Protein AF-A0A662V610-F1 (afdb_monomer)

Solvent-accessible surface area (backbone atoms only — not comparable to full-atom values): 4831 Å² total; per-residue (Å²): 122,44,66,41,91,83,80,89,72,59,67,76,57,50,47,38,34,76,74,68,67,42,55,65,63,59,55,49,19,67,74,73,74,50,75,64,42,74,78,76,29,23,72,54,14,65,79,49,72,69,74,42,40,45,62,60,40,48,51,45,13,51,54,48,42,39,46,58,67,76,42,38,71,73,60,56,63,73,73,80,122

Radius of gyration: 17.28 Å; Cα contacts (8 Å, |Δi|>4): 71; chains: 1; bounding box: 46×23×42 Å

Secondary structure (DSSP, 8-state):
---PPP-PPPHHHHHHHHHH---HHHHHHHHHT-S-TTTTTHHHHHHTTTSS-HHHHHHHHHHHHHHHHHTHHHHHGGG--

Foldseek 3Di:
DFFFDDDDDPVVLVCCCPVVVDDSQVVQCVVVVHDPVVVVFHPVCVVVVNPHGPVNRVVRRVVRVCVCVVVVVVNVVVPPD

Sequence (81 aa):
YGLSPAFQIPPSFVNKVLNEGIELEVVVDNYFGTKNIGIKGGFISILTKNRITREELTELAVAMALIPRIWRKLYQSAKHG

Nearest PDB structures (foldseek):
  1u14-assembly1_A  TM=9.466E-01  e=2.494E-03  Salmonella enterica subsp. enterica serovar Typhimurium
  1u5w-assembly1_B  TM=9.295E-01  e=6.400E-03  Escherichia coli
  1zwy-assembly2_D  TM=8.467E-01  e=1.535E-02  Vibrio cholerae
  1zwy-assembly3_B  TM=8.331E-01  e=1.342E-02  Vibrio cholerae

Mean predicted aligned error: 4.54 Å

pLDDT: mean 92.41, std 9.9, range [50.56, 98.31]

Structure (mmCIF, N/CA/C/O backbone):
data_AF-A0A662V610-F1
#
_entry.id   AF-A0A662V610-F1
#
loop_
_atom_site.group_PDB
_atom_site.id
_atom_site.type_symbol
_atom_site.label_atom_id
_atom_site.label_alt_id
_atom_site.label_comp_id
_atom_site.label_asym_id
_atom_site.label_entity_id
_atom_site.label_seq_id
_atom_site.pdbx_PDB_ins_code
_atom_site.Cartn_x
_atom_site.Cartn_y
_atom_site.Cartn_z
_atom_site.occupancy
_atom_site.B_iso_or_equiv
_atom_site.auth_seq_id
_atom_site.auth_comp_id
_atom_site.auth_asym_id
_atom_site.auth_atom_id
_atom_site.pdbx_PDB_model_num
ATOM 1 N N . TYR A 1 1 ? 13.320 1.374 -8.122 1.00 90.38 1 TYR A N 1
ATOM 2 C CA . TYR A 1 1 ? 12.085 0.886 -7.475 1.00 90.38 1 TYR A CA 1
ATOM 3 C C . TYR A 1 1 ? 10.906 1.586 -8.134 1.00 90.38 1 TYR A C 1
ATOM 5 O O . TYR A 1 1 ? 11.133 2.516 -8.898 1.00 90.38 1 TYR A O 1
ATOM 13 N N . GLY A 1 2 ? 9.687 1.120 -7.892 1.00 96.88 2 GLY A N 1
ATOM 14 C CA . GLY A 1 2 ? 8.461 1.758 -8.359 1.00 96.88 2 GLY A CA 1
ATOM 15 C C . GLY A 1 2 ? 7.449 1.761 -7.226 1.00 96.88 2 GLY A C 1
ATOM 16 O O . GLY A 1 2 ? 7.486 0.877 -6.370 1.00 96.88 2 GLY A O 1
ATOM 17 N N . LEU A 1 3 ? 6.610 2.787 -7.190 1.00 97.25 3 LEU A N 1
ATOM 18 C CA . LEU A 1 3 ? 5.553 2.942 -6.199 1.00 97.25 3 LEU A CA 1
ATOM 19 C C . LEU A 1 3 ? 4.216 2.984 -6.930 1.00 97.25 3 LEU A C 1
ATOM 21 O O . LEU A 1 3 ? 4.127 3.523 -8.034 1.00 97.25 3 LEU A O 1
ATOM 25 N N . SER A 1 4 ? 3.190 2.415 -6.309 1.00 96.94 4 SER A N 1
ATOM 26 C CA . SER A 1 4 ? 1.809 2.626 -6.726 1.00 96.94 4 SER A CA 1
ATOM 27 C C . SER A 1 4 ? 1.339 4.020 -6.294 1.00 96.94 4 SER A C 1
ATOM 29 O O . SER A 1 4 ? 1.986 4.654 -5.452 1.00 96.94 4 SER A O 1
ATOM 31 N N . PRO A 1 5 ? 0.181 4.492 -6.786 1.00 96.31 5 PRO A N 1
ATOM 32 C CA . PRO A 1 5 ? -0.515 5.611 -6.166 1.00 96.31 5 PRO A CA 1
ATOM 33 C C . PRO A 1 5 ? -0.682 5.400 -4.654 1.00 96.31 5 PRO A C 1
ATOM 35 O O . PRO A 1 5 ? -1.000 4.296 -4.201 1.00 96.31 5 PRO A O 1
ATOM 38 N N . ALA A 1 6 ? -0.452 6.462 -3.884 1.00 95.88 6 ALA A N 1
ATOM 39 C CA . ALA A 1 6 ? -0.689 6.480 -2.446 1.00 95.88 6 ALA A CA 1
ATOM 40 C C . ALA A 1 6 ? -2.143 6.869 -2.143 1.00 95.88 6 ALA A C 1
ATOM 42 O O . ALA A 1 6 ? -2.791 7.563 -2.926 1.00 95.88 6 ALA A O 1
ATOM 43 N N . PHE A 1 7 ? -2.643 6.459 -0.979 1.00 95.06 7 PHE A N 1
ATOM 44 C CA . PHE A 1 7 ? -3.965 6.833 -0.482 1.00 95.06 7 PHE A CA 1
ATOM 45 C C . PHE A 1 7 ? -3.905 7.126 1.018 1.00 95.06 7 PHE A C 1
ATOM 47 O O . PHE A 1 7 ? -3.031 6.626 1.727 1.00 95.06 7 PHE A O 1
ATOM 54 N N . GLN A 1 8 ? -4.828 7.957 1.500 1.00 96.25 8 GLN A N 1
ATOM 55 C CA . GLN A 1 8 ? -4.914 8.281 2.921 1.00 96.25 8 GLN A CA 1
ATOM 56 C C . GLN A 1 8 ? -5.649 7.180 3.687 1.00 96.25 8 GLN A C 1
ATOM 58 O O . GLN A 1 8 ? -6.709 6.712 3.272 1.00 96.25 8 GLN A O 1
ATOM 63 N N . ILE A 1 9 ? -5.089 6.799 4.833 1.00 96.62 9 ILE A N 1
ATOM 64 C CA . ILE A 1 9 ? -5.707 5.878 5.789 1.00 96.62 9 ILE A CA 1
ATOM 65 C C . ILE A 1 9 ? -6.479 6.712 6.825 1.00 96.62 9 ILE A C 1
ATOM 67 O O . ILE A 1 9 ? -5.967 7.749 7.256 1.00 96.62 9 ILE A O 1
ATOM 71 N N . PRO A 1 10 ? -7.679 6.281 7.263 1.00 96.88 10 PRO A N 1
ATOM 72 C CA . PRO A 1 10 ? -8.413 6.955 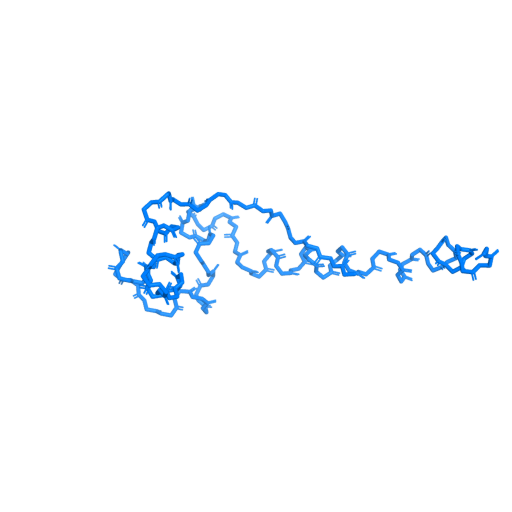8.331 1.00 96.88 10 PRO A CA 1
ATOM 73 C C . PRO A 1 10 ? -7.545 7.192 9.583 1.00 96.88 10 PRO A C 1
ATOM 75 O O . PRO A 1 10 ? -6.887 6.253 10.039 1.00 96.88 10 PRO A O 1
ATOM 78 N N . PRO A 1 11 ? -7.560 8.396 10.193 1.00 97.56 11 PRO A N 1
ATOM 79 C CA . PRO A 1 11 ? -6.698 8.713 11.337 1.00 97.56 11 PRO A CA 1
ATOM 80 C C . PRO A 1 11 ? -6.844 7.750 12.520 1.00 97.56 11 PRO A C 1
ATOM 82 O O . PRO A 1 11 ? -5.858 7.408 13.169 1.00 97.56 11 PRO A O 1
ATOM 85 N N . SER A 1 12 ? -8.058 7.252 12.771 1.00 97.56 12 SER A N 1
ATOM 86 C CA . SER 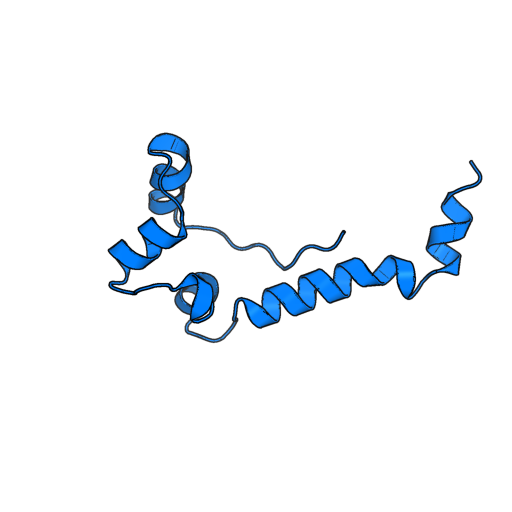A 1 12 ? -8.314 6.256 13.816 1.00 97.56 12 SER A CA 1
ATOM 87 C C . SER A 1 12 ? -7.571 4.939 13.574 1.00 97.56 12 SER A C 1
ATOM 89 O O . SER A 1 12 ? -7.149 4.292 14.528 1.00 97.56 12 SER A O 1
ATOM 91 N N . PHE A 1 13 ? -7.366 4.548 12.314 1.00 97.81 13 PHE A N 1
ATOM 92 C CA . PHE A 1 13 ? -6.644 3.328 11.956 1.00 97.81 13 PHE A CA 1
ATOM 93 C C . PHE A 1 13 ? -5.138 3.573 12.041 1.00 97.81 13 PHE A C 1
ATOM 95 O O . PHE A 1 13 ? -4.413 2.735 12.565 1.00 97.81 13 PHE A O 1
ATOM 102 N N . VAL A 1 14 ? -4.674 4.752 11.607 1.00 97.69 14 VAL A N 1
ATOM 103 C CA . VAL A 1 14 ? -3.275 5.177 11.771 1.00 97.69 14 VAL A CA 1
ATOM 104 C C . VAL A 1 14 ? -2.870 5.161 13.245 1.00 97.69 14 VAL A C 1
ATOM 106 O O . VAL A 1 14 ? -1.814 4.632 13.572 1.00 97.69 14 VAL A O 1
ATOM 109 N N . ASN A 1 15 ? -3.723 5.666 14.143 1.00 98.00 15 ASN A N 1
ATOM 110 C CA . ASN A 1 15 ? -3.475 5.629 15.585 1.00 98.00 15 ASN A CA 1
ATOM 111 C C . ASN A 1 15 ? -3.262 4.194 16.092 1.00 98.00 15 ASN A C 1
ATOM 113 O O . ASN A 1 15 ? -2.318 3.944 16.832 1.00 98.00 15 ASN A O 1
ATOM 117 N N . LYS A 1 16 ? -4.093 3.243 15.651 1.00 98.06 16 LYS A N 1
ATOM 118 C CA . LYS A 1 16 ? -3.947 1.824 16.013 1.00 98.06 16 LYS A CA 1
ATOM 119 C C . LYS A 1 16 ? -2.638 1.220 15.510 1.00 98.06 16 LYS A C 1
ATOM 121 O O . LYS A 1 16 ? -1.983 0.480 16.234 1.00 98.06 16 LYS A O 1
ATOM 126 N N . VAL A 1 17 ? -2.234 1.565 14.292 1.00 97.62 17 VAL A N 1
ATOM 127 C CA . VAL A 1 17 ? -0.982 1.062 13.716 1.00 97.62 17 VAL A CA 1
ATOM 128 C C . VAL A 1 17 ? 0.232 1.640 14.441 1.00 97.62 17 VAL A C 1
ATOM 130 O O . VAL A 1 17 ? 1.112 0.893 14.853 1.00 97.62 17 VAL A O 1
ATOM 133 N N . LEU A 1 18 ? 0.285 2.961 14.612 1.00 97.50 18 LEU A N 1
ATOM 134 C CA . LEU A 1 18 ? 1.475 3.639 15.127 1.00 97.50 18 LEU A CA 1
ATOM 135 C C . LEU A 1 18 ? 1.608 3.554 16.650 1.00 97.50 18 LEU A C 1
ATOM 137 O O . LEU A 1 18 ? 2.721 3.409 17.144 1.00 97.50 18 LEU A O 1
ATOM 141 N N . ASN A 1 19 ? 0.496 3.641 17.384 1.00 97.75 19 ASN A N 1
ATOM 142 C CA . ASN A 1 19 ? 0.520 3.745 18.846 1.00 97.75 19 ASN A CA 1
ATOM 143 C C . ASN A 1 19 ? 0.212 2.416 19.543 1.00 97.75 19 ASN A C 1
ATOM 145 O O . ASN A 1 19 ? 0.699 2.189 20.645 1.00 97.75 19 ASN A O 1
ATOM 149 N N . GLU A 1 20 ? -0.583 1.539 18.921 1.00 97.06 20 GLU A N 1
ATOM 150 C CA . GLU A 1 20 ? -0.925 0.220 19.482 1.00 97.06 20 GLU A CA 1
ATOM 151 C C . GLU A 1 20 ? -0.124 -0.919 18.815 1.00 97.06 20 GLU A C 1
ATOM 153 O O . GLU A 1 20 ? -0.178 -2.054 19.281 1.00 97.06 20 GLU A O 1
ATOM 158 N N . GLY A 1 21 ? 0.626 -0.641 17.737 1.00 97.06 21 GLY A N 1
ATOM 159 C CA . GLY A 1 21 ? 1.419 -1.643 17.014 1.00 97.06 21 GLY A CA 1
ATOM 160 C C . GLY A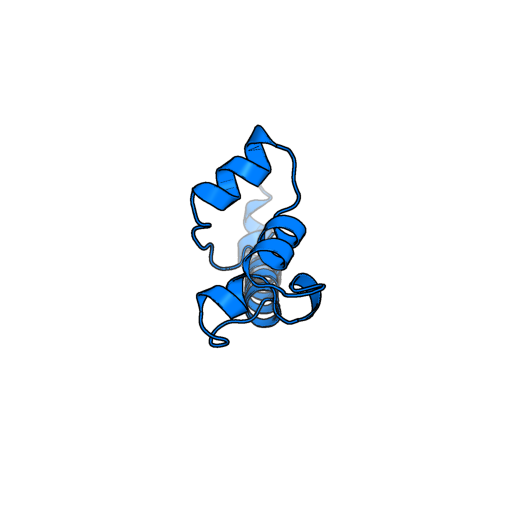 1 21 ? 0.580 -2.694 16.279 1.00 97.06 21 GLY A C 1
ATOM 161 O O . GLY A 1 21 ? 1.092 -3.756 15.931 1.00 97.06 21 GLY A O 1
ATOM 162 N N . ILE A 1 22 ? -0.712 -2.430 16.065 1.00 97.25 22 ILE A N 1
ATOM 163 C CA . ILE A 1 22 ? -1.635 -3.379 15.436 1.00 97.25 22 ILE A CA 1
ATOM 164 C C . ILE A 1 22 ? -1.479 -3.300 13.919 1.00 97.25 22 ILE A C 1
ATOM 166 O O . ILE A 1 22 ? -1.544 -2.219 13.335 1.00 97.25 22 ILE A O 1
ATOM 170 N N . GLU A 1 23 ? -1.333 -4.445 13.256 1.00 95.62 23 GLU A 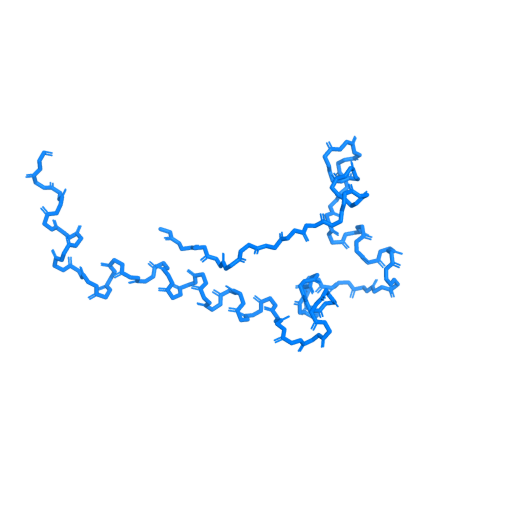N 1
ATOM 171 C CA . GLU A 1 23 ? -1.269 -4.486 11.796 1.00 95.62 23 GLU A CA 1
ATOM 172 C C . GLU A 1 23 ? -2.528 -3.888 11.153 1.00 95.62 23 GLU A C 1
ATOM 174 O O . GLU A 1 23 ? -3.656 -4.170 11.562 1.00 95.62 23 GLU A O 1
ATOM 179 N N . LEU A 1 24 ? -2.344 -3.093 10.093 1.00 94.94 24 LEU A N 1
ATOM 180 C CA . LEU A 1 24 ? -3.457 -2.438 9.401 1.00 94.94 24 LEU A CA 1
ATOM 181 C C . LEU A 1 24 ? -4.507 -3.446 8.908 1.00 94.94 24 LEU A C 1
ATOM 183 O O . LEU A 1 24 ? -5.696 -3.155 8.973 1.00 94.94 24 LEU A O 1
ATOM 187 N N . GLU A 1 25 ? -4.086 -4.628 8.448 1.00 94.12 25 GLU A N 1
ATOM 188 C CA . GLU A 1 25 ? -5.005 -5.691 8.025 1.00 94.12 25 GLU A CA 1
ATOM 189 C C . GLU A 1 25 ? -5.928 -6.134 9.167 1.00 94.12 25 GLU A C 1
ATOM 191 O O . GLU A 1 25 ? -7.139 -6.198 8.971 1.00 94.12 25 GLU A O 1
ATOM 196 N N . VAL A 1 26 ? -5.388 -6.316 10.376 1.00 95.69 26 VAL A N 1
ATOM 197 C CA . VAL A 1 26 ? -6.166 -6.665 11.575 1.00 95.69 26 VAL A CA 1
ATOM 198 C C . VAL A 1 26 ? -7.149 -5.551 11.938 1.00 95.69 26 VAL A C 1
ATOM 200 O O . VAL A 1 26 ? -8.303 -5.824 12.267 1.00 95.69 26 VAL A O 1
ATOM 203 N N . VAL A 1 27 ? -6.728 -4.285 11.856 1.00 96.81 27 VAL A N 1
ATOM 204 C CA . VAL A 1 27 ? -7.617 -3.139 12.117 1.00 96.81 27 VAL A CA 1
ATOM 205 C C . VAL A 1 27 ? -8.787 -3.112 11.130 1.00 96.81 27 VAL A C 1
ATOM 207 O O . VAL A 1 27 ? -9.933 -2.922 11.540 1.00 96.81 27 VAL A O 1
ATOM 210 N N . VAL A 1 28 ? -8.507 -3.312 9.841 1.00 96.12 28 VAL A N 1
ATOM 211 C CA . VAL A 1 28 ? -9.515 -3.297 8.773 1.00 96.12 28 VAL A CA 1
ATOM 212 C C . VAL A 1 28 ? -10.477 -4.474 8.921 1.00 96.12 28 VAL A C 1
ATOM 214 O O . VAL A 1 28 ? -11.688 -4.258 8.890 1.00 96.12 28 VAL A O 1
ATOM 217 N N . ASP A 1 29 ? -9.963 -5.686 9.139 1.00 95.69 29 ASP A N 1
ATOM 218 C CA . ASP A 1 29 ? -10.782 -6.889 9.313 1.00 95.69 29 ASP A CA 1
ATOM 219 C C . ASP A 1 29 ? -11.727 -6.762 10.512 1.00 95.69 29 ASP A C 1
ATOM 221 O O . ASP A 1 29 ? -12.926 -7.017 10.381 1.00 95.69 29 ASP A O 1
ATOM 225 N N . ASN A 1 30 ? -11.231 -6.257 11.645 1.00 95.62 30 ASN A N 1
ATOM 226 C CA . ASN A 1 30 ? -12.054 -6.019 12.831 1.00 95.62 30 ASN A CA 1
ATOM 227 C C . ASN A 1 30 ? -13.131 -4.948 12.603 1.00 95.62 30 ASN A C 1
ATOM 229 O O . ASN A 1 30 ? -14.248 -5.093 13.094 1.00 95.62 30 ASN A O 1
ATOM 233 N N . TYR A 1 31 ? -12.815 -3.869 11.879 1.00 96.50 31 TYR A N 1
ATOM 234 C CA . TYR A 1 31 ? -13.757 -2.767 11.665 1.00 96.50 31 TYR A CA 1
ATOM 235 C C . TYR A 1 31 ? -14.858 -3.112 10.654 1.00 96.50 31 TYR A C 1
ATOM 237 O O . TYR A 1 31 ? -16.019 -2.771 10.867 1.00 96.50 31 TYR A O 1
ATOM 245 N N . PHE A 1 32 ? -14.508 -3.779 9.551 1.00 94.62 32 PHE A N 1
ATOM 246 C CA . PHE A 1 32 ? -15.448 -4.099 8.470 1.00 94.62 32 PHE A CA 1
ATOM 247 C C . PHE A 1 32 ? -16.068 -5.498 8.586 1.00 94.62 32 PHE A C 1
ATOM 249 O O . PHE A 1 32 ? -16.872 -5.875 7.734 1.00 94.62 32 PHE A O 1
ATOM 256 N N . GLY A 1 33 ? -15.708 -6.277 9.612 1.00 94.12 33 GLY A N 1
ATOM 257 C CA . GLY A 1 33 ? -16.155 -7.665 9.756 1.00 94.12 33 GLY A CA 1
ATOM 258 C C . GLY A 1 33 ? -15.639 -8.569 8.633 1.00 94.12 33 GLY A C 1
ATOM 259 O O . GLY A 1 33 ? -16.302 -9.537 8.256 1.00 94.12 33 GLY A O 1
ATOM 260 N N . THR A 1 34 ? -14.486 -8.233 8.051 1.00 91.69 34 THR A N 1
ATOM 261 C CA . THR A 1 34 ? -13.857 -9.025 6.992 1.00 91.69 34 THR A CA 1
ATOM 262 C C . THR A 1 34 ? -12.845 -10.007 7.572 1.00 91.69 34 THR A C 1
ATOM 264 O O . THR A 1 34 ? -12.546 -10.011 8.762 1.00 91.69 34 THR A O 1
ATOM 267 N N . LYS A 1 35 ? -12.352 -10.906 6.719 1.00 89.25 35 LYS A N 1
ATOM 268 C CA . LYS A 1 35 ? -11.276 -11.836 7.064 1.00 89.25 35 LYS A CA 1
ATOM 269 C C . LYS A 1 35 ? -10.321 -11.955 5.892 1.00 89.25 35 LYS A C 1
ATOM 271 O O . LYS A 1 35 ? -10.779 -12.307 4.793 1.00 89.25 35 LYS A O 1
ATOM 276 N N . ASN A 1 36 ? -9.039 -11.736 6.157 1.00 86.88 36 ASN A N 1
ATOM 277 C CA . ASN A 1 36 ? -7.935 -11.751 5.204 1.00 86.88 36 ASN A CA 1
ATOM 278 C C . ASN A 1 36 ? -8.178 -10.781 4.041 1.00 86.88 36 ASN A C 1
ATOM 280 O O . ASN A 1 36 ? -8.062 -11.161 2.866 1.00 86.88 36 ASN A O 1
ATOM 284 N N . ILE A 1 37 ? -8.588 -9.542 4.338 1.00 87.06 37 ILE A N 1
ATOM 285 C CA . ILE A 1 37 ? -8.834 -8.537 3.295 1.00 87.06 37 ILE A CA 1
ATOM 286 C C . ILE A 1 37 ? -7.592 -8.294 2.431 1.00 87.06 37 ILE A C 1
ATOM 288 O O . ILE A 1 37 ? -7.728 -7.978 1.250 1.00 87.06 37 ILE A O 1
ATOM 292 N N . GLY A 1 38 ? -6.385 -8.518 2.961 1.00 77.81 38 GLY A N 1
ATOM 293 C CA . GLY A 1 38 ? -5.130 -8.421 2.223 1.00 77.81 38 GLY A CA 1
ATOM 294 C C . GLY A 1 38 ? -5.068 -9.328 0.991 1.00 77.81 38 GLY A C 1
ATOM 295 O O . GLY A 1 38 ? -4.434 -8.938 0.007 1.00 77.81 38 GLY A O 1
ATOM 296 N N . ILE A 1 39 ? -5.761 -10.476 1.021 1.00 79.81 39 ILE A N 1
ATOM 297 C CA . ILE A 1 39 ? -5.881 -11.445 -0.086 1.00 79.81 39 ILE A CA 1
ATOM 298 C C . ILE A 1 39 ? -7.101 -11.133 -0.971 1.00 79.81 39 ILE A C 1
ATOM 300 O O . ILE A 1 39 ? -7.087 -11.401 -2.167 1.00 79.81 39 ILE A O 1
ATOM 304 N N . LYS A 1 40 ? -8.151 -10.521 -0.413 1.00 78.25 40 LYS A N 1
ATOM 305 C CA . LYS A 1 40 ? -9.437 -10.273 -1.094 1.00 78.25 40 LYS A CA 1
ATOM 306 C C . LYS A 1 40 ? -9.522 -8.936 -1.845 1.00 78.25 40 LYS A C 1
ATOM 308 O O . LYS A 1 40 ? -10.617 -8.447 -2.093 1.00 78.25 40 LYS A O 1
ATOM 313 N N . GLY A 1 41 ? -8.385 -8.335 -2.194 1.00 83.94 41 GLY A N 1
ATOM 314 C CA . GLY A 1 41 ? -8.321 -7.051 -2.909 1.00 83.94 41 GLY A CA 1
ATOM 315 C C . GLY A 1 41 ? -7.731 -5.895 -2.097 1.00 83.94 41 GLY A C 1
ATOM 316 O O . GLY A 1 41 ? -7.501 -4.819 -2.647 1.00 83.94 41 GLY A O 1
ATOM 317 N N . GLY A 1 42 ? -7.413 -6.116 -0.820 1.00 92.88 42 GLY A N 1
ATOM 318 C CA . GLY A 1 42 ? -6.769 -5.153 0.071 1.00 92.88 42 GLY A CA 1
ATOM 319 C C . GLY A 1 42 ? -7.702 -4.045 0.556 1.00 92.88 42 GLY A C 1
ATOM 320 O O . GLY A 1 42 ? -8.796 -3.844 0.035 1.00 92.88 42 GLY A O 1
ATOM 321 N N . PHE A 1 43 ? -7.248 -3.276 1.545 1.00 95.69 43 PHE A N 1
ATOM 322 C CA . PHE A 1 43 ? -8.029 -2.177 2.124 1.00 95.69 43 PHE A CA 1
ATOM 323 C C . PHE A 1 43 ? -8.495 -1.143 1.078 1.00 95.69 43 PHE A C 1
ATOM 325 O O . PHE A 1 43 ? -9.593 -0.599 1.186 1.00 95.69 43 PHE A O 1
ATOM 332 N N . ILE A 1 44 ? -7.707 -0.932 0.017 1.00 95.81 44 ILE A N 1
ATOM 333 C CA . ILE A 1 44 ? -8.066 -0.030 -1.085 1.00 95.81 44 ILE A CA 1
ATOM 334 C C . ILE A 1 44 ? -9.367 -0.440 -1.793 1.00 95.81 44 ILE A C 1
ATOM 336 O O . ILE A 1 44 ? -10.151 0.433 -2.167 1.00 95.81 44 ILE A O 1
ATOM 340 N N . SER A 1 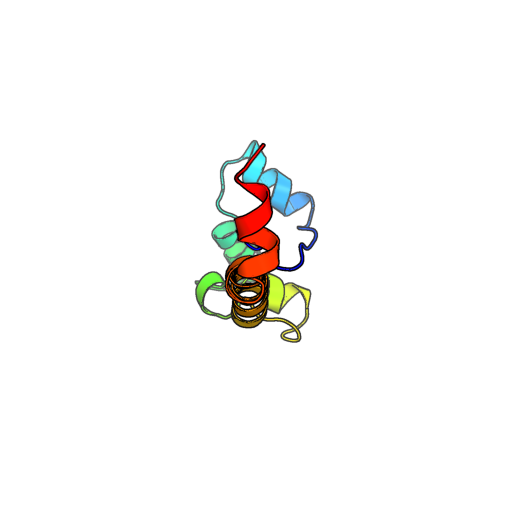45 ? -9.646 -1.743 -1.914 1.00 95.19 45 SER A N 1
ATOM 341 C CA . SER A 1 45 ? -10.892 -2.229 -2.520 1.00 95.19 45 SER A CA 1
ATOM 342 C C . SER A 1 45 ? -12.116 -1.803 -1.712 1.00 95.19 45 SER A C 1
ATOM 344 O O . SER A 1 45 ? -13.103 -1.351 -2.285 1.00 95.19 45 SER A O 1
ATOM 346 N N . ILE A 1 46 ? -12.025 -1.799 -0.380 1.00 94.88 46 ILE A N 1
ATOM 347 C CA . ILE A 1 46 ? -13.094 -1.299 0.491 1.00 94.88 46 ILE A CA 1
ATOM 348 C C . ILE A 1 46 ? -13.267 0.211 0.301 1.00 94.88 46 ILE A C 1
ATOM 350 O O . ILE A 1 46 ? -14.370 0.676 0.006 1.00 94.88 46 ILE A O 1
ATOM 354 N N . LEU A 1 47 ? -12.179 0.981 0.424 1.00 95.75 47 LEU A N 1
ATOM 355 C CA . LEU A 1 47 ? -12.223 2.448 0.356 1.00 95.75 47 LEU A CA 1
ATOM 356 C C . LEU A 1 47 ? -12.752 2.967 -0.985 1.00 95.75 47 LEU A C 1
ATOM 358 O O . LEU A 1 47 ? -13.413 4.002 -1.037 1.00 95.75 47 LEU A O 1
ATOM 362 N N . THR A 1 48 ? -12.484 2.238 -2.066 1.00 95.75 48 THR A N 1
ATOM 363 C CA . THR A 1 48 ? -1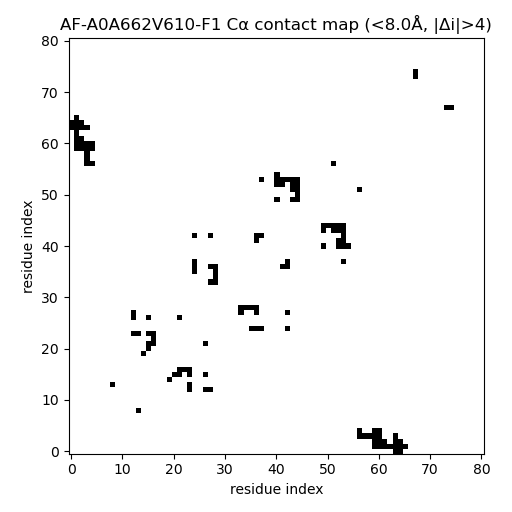2.887 2.617 -3.423 1.00 95.75 48 THR A CA 1
ATOM 364 C C . THR A 1 48 ? -14.157 1.920 -3.900 1.00 95.75 48 THR A C 1
ATOM 366 O O . THR A 1 48 ? -14.538 2.102 -5.052 1.00 95.75 48 THR A O 1
ATOM 369 N N . LYS A 1 49 ? -14.841 1.140 -3.050 1.00 95.06 49 LYS A N 1
ATOM 370 C CA . LYS A 1 49 ? -16.027 0.346 -3.429 1.00 95.06 49 LYS A CA 1
ATOM 371 C C . LYS A 1 49 ? -15.754 -0.571 -4.634 1.00 95.06 49 LYS A C 1
ATOM 373 O O . LYS A 1 49 ? -16.500 -0.563 -5.613 1.00 95.06 49 LYS A O 1
ATOM 378 N N . ASN A 1 50 ? -14.669 -1.338 -4.556 1.00 93.25 50 ASN A N 1
ATOM 379 C CA . ASN A 1 50 ? -14.164 -2.280 -5.561 1.00 93.25 50 ASN A CA 1
ATOM 380 C C . ASN A 1 50 ? -13.829 -1.646 -6.922 1.00 93.25 50 ASN A C 1
ATOM 382 O O . ASN A 1 50 ? -13.839 -2.335 -7.937 1.00 93.25 50 ASN A O 1
ATOM 386 N N . ARG A 1 51 ? -13.551 -0.335 -6.964 1.00 95.94 51 ARG A N 1
ATOM 387 C CA . ARG A 1 51 ? -13.106 0.354 -8.188 1.00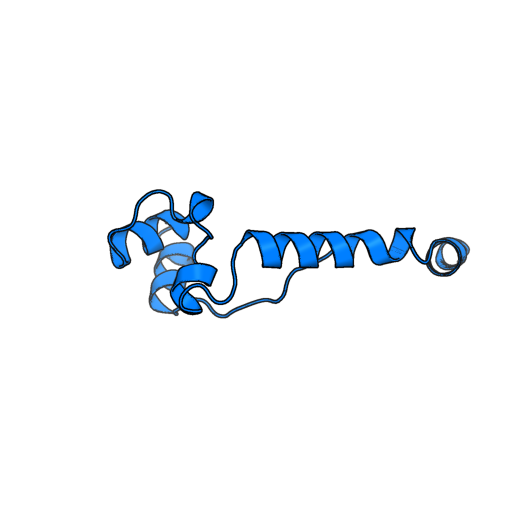 95.94 51 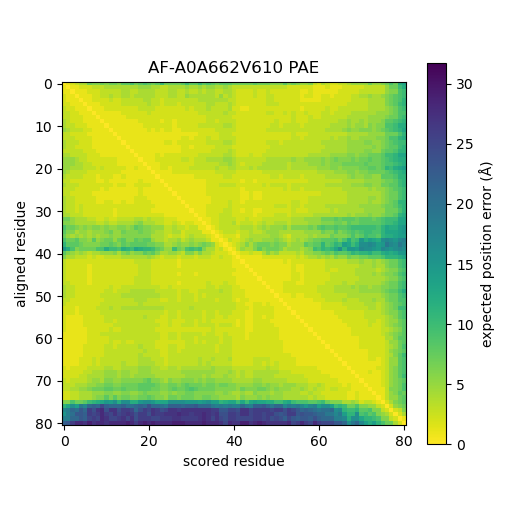ARG A CA 1
ATOM 388 C C . ARG A 1 51 ? -11.600 0.278 -8.405 1.00 95.94 51 ARG A C 1
ATOM 390 O O . ARG A 1 51 ? -11.169 0.465 -9.532 1.00 95.94 51 ARG A O 1
ATOM 397 N N . ILE A 1 52 ? -10.836 0.066 -7.335 1.00 95.38 52 ILE A N 1
ATOM 398 C CA . ILE A 1 52 ? -9.390 -0.147 -7.368 1.00 95.38 52 ILE A CA 1
ATOM 399 C C . ILE A 1 52 ? -9.057 -1.309 -6.435 1.00 95.38 52 ILE A C 1
ATOM 401 O O . ILE A 1 52 ? -9.499 -1.354 -5.286 1.00 95.38 52 ILE A O 1
ATOM 405 N N . THR A 1 53 ? -8.238 -2.230 -6.913 1.00 92.81 53 THR A N 1
ATOM 406 C CA . THR A 1 53 ? -7.769 -3.421 -6.214 1.00 92.81 53 THR A CA 1
ATOM 407 C C . THR A 1 53 ? -6.288 -3.306 -5.859 1.00 92.81 53 THR A C 1
ATOM 409 O O . THR A 1 53 ? -5.522 -2.525 -6.428 1.00 92.81 53 THR A O 1
ATOM 412 N N . ARG A 1 54 ? -5.847 -4.125 -4.901 1.00 93.19 54 ARG A N 1
ATOM 413 C CA . ARG A 1 54 ? -4.423 -4.287 -4.580 1.00 93.19 54 ARG A CA 1
ATOM 414 C C . ARG A 1 54 ? -3.611 -4.797 -5.774 1.00 93.19 54 ARG A C 1
ATOM 416 O O . ARG A 1 54 ? -2.434 -4.457 -5.877 1.00 93.19 54 ARG A O 1
ATOM 423 N N . GLU A 1 55 ? -4.220 -5.597 -6.645 1.00 94.00 55 GLU A N 1
ATOM 424 C CA . GLU A 1 55 ? -3.583 -6.096 -7.863 1.00 94.00 55 GLU A CA 1
ATOM 425 C C . GLU A 1 55 ? -3.256 -4.944 -8.816 1.00 94.00 55 GLU A C 1
ATOM 427 O O . GLU A 1 55 ? -2.092 -4.779 -9.163 1.00 94.00 55 GLU A O 1
ATOM 432 N N . GLU A 1 56 ? -4.218 -4.065 -9.107 1.00 95.56 56 GLU A N 1
ATOM 433 C CA . GLU A 1 56 ? -4.002 -2.883 -9.958 1.00 95.56 56 GLU A CA 1
ATOM 434 C C . GLU A 1 56 ? -2.938 -1.935 -9.379 1.00 95.56 56 GLU A C 1
ATOM 436 O O . GLU A 1 56 ? -2.070 -1.441 -10.101 1.00 95.56 56 GLU A O 1
ATOM 441 N N . LEU A 1 57 ? -2.936 -1.707 -8.057 1.00 96.31 57 LEU A N 1
ATOM 442 C CA . LEU A 1 57 ? -1.859 -0.938 -7.420 1.00 96.31 57 LEU A CA 1
ATOM 443 C C . LEU A 1 57 ? -0.493 -1.617 -7.609 1.00 96.31 57 LEU A C 1
ATOM 445 O O . LEU A 1 57 ? 0.504 -0.943 -7.874 1.00 96.31 57 LEU A O 1
ATOM 449 N N . THR A 1 58 ? -0.442 -2.942 -7.482 1.00 95.75 58 THR A N 1
ATOM 450 C CA . THR A 1 58 ? 0.793 -3.720 -7.641 1.00 95.75 58 THR A CA 1
ATOM 451 C C . THR A 1 58 ? 1.289 -3.678 -9.083 1.00 95.75 58 THR A C 1
ATOM 453 O O . THR A 1 58 ? 2.480 -3.461 -9.306 1.00 95.75 58 THR A O 1
ATOM 456 N N . GLU A 1 59 ? 0.390 -3.804 -10.057 1.00 97.56 59 GLU A N 1
ATOM 457 C CA . GLU A 1 59 ? 0.698 -3.678 -11.480 1.00 97.56 59 GLU A CA 1
ATOM 458 C C . GLU A 1 59 ? 1.332 -2.317 -11.782 1.00 97.56 59 GLU A C 1
ATOM 460 O O . GLU A 1 59 ? 2.413 -2.256 -12.372 1.00 97.56 59 GLU A O 1
ATOM 465 N N . LEU A 1 60 ? 0.734 -1.228 -11.286 1.00 98.06 60 LEU A N 1
ATOM 466 C CA . LEU A 1 60 ? 1.292 0.114 -11.443 1.00 98.06 60 LEU A CA 1
ATOM 467 C C . LEU A 1 60 ? 2.674 0.237 -10.794 1.00 98.06 60 LEU A C 1
ATOM 469 O O . LEU A 1 60 ? 3.598 0.746 -11.427 1.00 98.06 60 LEU A O 1
ATOM 473 N N . ALA A 1 61 ? 2.863 -0.260 -9.568 1.00 98.31 61 ALA A N 1
ATOM 474 C CA . ALA A 1 61 ? 4.167 -0.220 -8.904 1.00 98.31 61 ALA A CA 1
ATOM 475 C C . ALA A 1 61 ? 5.249 -0.961 -9.707 1.00 98.31 61 ALA A C 1
ATOM 477 O O . ALA A 1 61 ? 6.370 -0.461 -9.855 1.00 98.31 61 ALA A O 1
ATOM 478 N N . VAL A 1 62 ? 4.916 -2.132 -10.260 1.00 98.25 62 VAL A N 1
ATOM 479 C CA . VAL A 1 62 ? 5.818 -2.916 -11.113 1.00 98.25 62 VAL A CA 1
ATOM 480 C C . VAL A 1 62 ? 6.111 -2.169 -12.411 1.00 98.25 62 VAL A C 1
ATOM 482 O O . VAL A 1 62 ? 7.282 -2.022 -12.762 1.00 98.25 62 VAL A O 1
ATOM 485 N N . ALA A 1 63 ? 5.095 -1.625 -13.083 1.00 98.25 63 ALA A N 1
ATOM 486 C CA . ALA A 1 63 ? 5.267 -0.830 -14.296 1.00 98.25 63 ALA A CA 1
ATOM 487 C C . ALA A 1 63 ? 6.228 0.350 -14.065 1.00 98.25 63 ALA A C 1
ATOM 489 O O . ALA A 1 63 ? 7.187 0.527 -14.820 1.00 98.25 63 ALA A O 1
ATOM 490 N N . MET A 1 64 ? 6.061 1.090 -12.962 1.00 98.31 64 MET A N 1
ATOM 491 C CA . MET A 1 64 ? 6.975 2.175 -12.583 1.00 98.31 64 MET A CA 1
ATOM 492 C C . MET A 1 64 ? 8.401 1.664 -12.326 1.00 98.31 64 MET A C 1
ATOM 494 O O . MET A 1 64 ? 9.379 2.289 -12.739 1.00 98.31 64 MET A O 1
ATOM 498 N N . ALA A 1 65 ? 8.551 0.495 -11.696 1.00 98.19 65 ALA A N 1
ATOM 499 C CA . ALA A 1 65 ? 9.858 -0.108 -11.432 1.00 98.19 65 ALA A CA 1
ATOM 500 C C . ALA A 1 65 ? 10.591 -0.570 -12.708 1.00 98.19 65 ALA A C 1
ATOM 502 O O . ALA A 1 65 ? 11.819 -0.733 -12.690 1.00 98.19 65 ALA A O 1
ATOM 503 N N . LEU A 1 66 ? 9.862 -0.792 -13.804 1.00 98.06 66 LEU A N 1
ATOM 504 C CA . LEU A 1 66 ? 10.408 -1.202 -15.097 1.00 98.06 66 LEU A CA 1
ATOM 505 C C . LEU A 1 66 ? 10.875 -0.026 -15.964 1.00 98.06 66 LEU A C 1
ATOM 507 O O . LEU A 1 66 ? 11.661 -0.261 -16.881 1.00 98.06 66 LEU A O 1
ATOM 511 N N . ILE A 1 67 ? 10.499 1.222 -15.660 1.00 97.62 67 ILE A N 1
ATOM 512 C CA . ILE A 1 67 ? 10.880 2.411 -16.451 1.00 97.62 67 ILE A CA 1
ATOM 513 C C . ILE A 1 67 ? 12.390 2.467 -16.762 1.00 97.62 67 ILE A C 1
ATOM 515 O O . ILE A 1 67 ? 12.736 2.624 -17.936 1.00 97.62 67 ILE A O 1
ATOM 519 N N . PRO A 1 68 ? 13.317 2.249 -15.801 1.00 96.25 68 PRO A N 1
ATOM 520 C CA . PRO A 1 68 ? 14.751 2.278 -16.103 1.00 96.25 68 PRO A CA 1
ATOM 521 C C . PRO A 1 68 ? 15.218 1.156 -17.042 1.00 96.25 68 PRO A C 1
ATOM 523 O O . PRO A 1 68 ? 16.251 1.284 -17.695 1.00 96.25 68 PRO A O 1
ATOM 526 N N . ARG A 1 69 ? 14.478 0.040 -17.107 1.00 95.62 69 ARG A N 1
ATOM 527 C CA . ARG A 1 69 ? 14.759 -1.084 -18.015 1.00 95.62 69 ARG A CA 1
ATOM 528 C C . ARG A 1 69 ? 14.234 -0.807 -19.421 1.00 95.62 69 ARG A C 1
ATOM 530 O O . ARG A 1 69 ? 14.917 -1.144 -20.383 1.00 95.62 69 ARG A O 1
ATOM 537 N N . ILE A 1 70 ? 13.075 -0.155 -19.531 1.00 96.81 70 ILE A N 1
ATOM 538 C CA . ILE A 1 70 ? 12.501 0.309 -20.803 1.00 96.81 70 ILE A CA 1
ATOM 539 C C . ILE A 1 70 ? 13.428 1.359 -21.429 1.00 96.81 70 ILE A C 1
ATOM 541 O O . ILE A 1 70 ? 13.866 1.221 -22.568 1.00 96.81 70 ILE A O 1
ATOM 545 N N . TRP A 1 71 ? 13.829 2.363 -20.648 1.00 95.75 71 TRP A N 1
ATOM 546 C CA . TRP A 1 71 ? 14.697 3.457 -21.089 1.00 95.75 71 TRP A CA 1
ATOM 547 C C . TRP A 1 71 ? 16.170 3.211 -20.769 1.00 95.75 71 TRP A C 1
ATOM 549 O O . TRP A 1 71 ? 16.887 4.095 -20.301 1.00 95.75 71 TRP A O 1
ATOM 559 N N . ARG A 1 72 ? 16.650 1.998 -21.055 1.00 93.81 72 ARG A N 1
ATOM 560 C CA . ARG A 1 72 ? 17.984 1.537 -20.651 1.00 93.81 72 ARG A CA 1
ATOM 561 C C . ARG A 1 72 ? 19.108 2.518 -20.998 1.00 93.81 72 ARG A C 1
ATOM 563 O O . ARG A 1 72 ? 19.970 2.756 -20.162 1.00 93.81 72 ARG A O 1
ATOM 570 N N . LYS A 1 73 ? 19.093 3.110 -22.198 1.00 94.12 73 LYS A N 1
ATOM 571 C CA . LYS A 1 73 ? 20.122 4.076 -22.630 1.00 94.12 73 LYS A CA 1
ATOM 572 C C . LYS A 1 73 ? 20.148 5.335 -21.751 1.00 94.12 73 LYS A C 1
ATOM 574 O O . LYS A 1 73 ? 21.222 5.725 -21.314 1.00 94.12 73 LYS A O 1
ATOM 579 N N . LEU A 1 74 ? 18.978 5.905 -21.448 1.00 94.44 74 LEU A N 1
ATOM 580 C CA . LEU A 1 74 ? 18.829 7.123 -20.642 1.00 94.44 74 LEU A CA 1
ATOM 581 C C . LEU A 1 74 ? 19.319 6.930 -19.199 1.00 94.44 74 LEU A C 1
ATOM 583 O O . LEU A 1 74 ? 19.940 7.817 -18.625 1.00 94.44 74 LEU A O 1
ATOM 587 N N . TYR A 1 75 ? 19.066 5.755 -18.619 1.00 91.81 75 TYR A N 1
ATOM 588 C CA . TYR A 1 75 ? 19.429 5.458 -17.230 1.00 91.81 75 TYR A CA 1
ATOM 589 C C . TYR A 1 75 ? 20.818 4.811 -17.071 1.00 91.81 75 TYR A C 1
ATOM 591 O O . TYR A 1 75 ? 21.336 4.755 -15.957 1.00 91.81 75 TYR A O 1
ATOM 599 N N . GLN A 1 76 ? 21.448 4.327 -18.151 1.00 85.62 76 GLN A N 1
ATOM 600 C CA . GLN A 1 76 ? 22.829 3.816 -18.127 1.00 85.62 76 GLN A CA 1
ATOM 601 C C . GLN A 1 76 ? 23.876 4.912 -18.376 1.00 85.62 76 GLN A C 1
ATOM 603 O O . GLN A 1 76 ? 24.978 4.813 -17.838 1.00 85.62 76 GLN A O 1
ATOM 608 N N . SER A 1 77 ? 23.549 5.975 -19.122 1.00 70.88 77 SER A N 1
ATOM 609 C CA . SER A 1 77 ? 24.462 7.108 -19.348 1.00 70.88 77 SER A CA 1
ATOM 610 C C . SER A 1 77 ? 24.731 7.934 -18.086 1.00 70.88 77 SER A C 1
ATOM 612 O O . SER A 1 77 ? 25.792 8.531 -17.965 1.00 70.88 77 SER A O 1
ATOM 614 N N . ALA A 1 78 ? 23.818 7.916 -17.113 1.00 59.72 78 ALA A N 1
ATOM 615 C CA . ALA A 1 78 ? 23.957 8.629 -15.842 1.00 59.72 78 ALA A CA 1
ATOM 616 C C . ALA A 1 78 ? 24.982 8.009 -14.861 1.00 59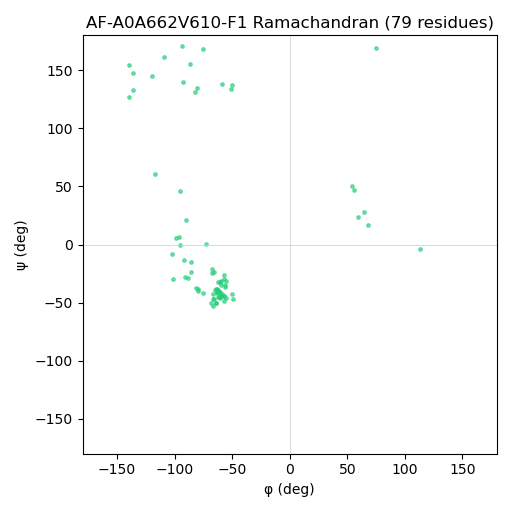.72 78 ALA A C 1
ATOM 618 O O . ALA A 1 78 ? 25.147 8.521 -13.761 1.00 59.72 78 ALA A O 1
ATOM 619 N N . LYS A 1 79 ? 25.656 6.905 -15.224 1.00 57.03 79 LYS A N 1
ATOM 620 C CA . LYS A 1 79 ? 26.658 6.224 -14.376 1.00 57.03 79 LYS A CA 1
ATOM 621 C C . LYS A 1 79 ? 28.123 6.614 -14.646 1.00 57.03 79 LYS A C 1
ATOM 623 O O . LYS A 1 79 ? 29.007 5.988 -14.075 1.00 57.03 79 LYS A O 1
ATOM 628 N N . HIS A 1 80 ? 28.387 7.607 -15.498 1.00 52.69 80 HIS A N 1
ATOM 629 C CA . HIS A 1 80 ? 29.744 8.098 -15.793 1.00 52.69 80 HIS A CA 1
ATOM 630 C C . HIS A 1 80 ? 29.923 9.565 -15.368 1.00 52.69 80 HIS A C 1
ATOM 632 O O . HIS A 1 80 ? 30.184 10.429 -16.204 1.00 52.69 80 HIS A O 1
ATOM 638 N N . GLY A 1 81 ? 29.751 9.834 -14.073 1.00 50.56 81 GLY A N 1
ATOM 639 C CA . GLY A 1 81 ? 30.061 11.106 -13.419 1.00 50.56 81 GLY A CA 1
ATOM 640 C C . GLY A 1 81 ? 30.632 10.844 -12.039 1.00 50.56 81 GLY A C 1
ATOM 641 O O . GLY A 1 81 ? 30.054 9.971 -11.353 1.00 50.56 81 GLY A O 1
#